Protein AF-A0A9D1Q6D7-F1 (afdb_monomer_lite)

Organism: NCBI:txid2838621

Structure (mmCIF, N/CA/C/O backbone):
data_AF-A0A9D1Q6D7-F1
#
_entry.id   AF-A0A9D1Q6D7-F1
#
loop_
_atom_site.group_PDB
_atom_site.id
_atom_site.type_symbol
_atom_site.label_atom_id
_atom_site.label_alt_id
_atom_site.label_comp_id
_atom_site.label_asym_id
_atom_site.label_entity_id
_atom_site.label_seq_id
_atom_site.pdbx_PDB_ins_code
_atom_site.Cartn_x
_atom_site.Cartn_y
_atom_site.Cartn_z
_atom_site.occupancy
_atom_site.B_iso_or_equiv
_atom_site.auth_seq_id
_atom_site.auth_comp_id
_atom_site.auth_asym_id
_atom_site.auth_atom_id
_atom_site.pdbx_PDB_model_num
ATOM 1 N N . MET A 1 1 ? 36.019 -39.031 -55.912 1.00 50.44 1 MET A N 1
ATOM 2 C CA . MET A 1 1 ? 34.714 -38.358 -55.754 1.00 50.44 1 MET A CA 1
ATOM 3 C C . MET A 1 1 ? 34.994 -36.864 -55.645 1.00 50.44 1 MET A C 1
ATOM 5 O O . MET A 1 1 ? 35.420 -36.413 -54.593 1.00 50.44 1 MET A O 1
ATOM 9 N N . THR A 1 2 ? 34.925 -36.128 -56.755 1.00 66.00 2 THR A N 1
ATOM 10 C CA . THR A 1 2 ? 35.173 -34.678 -56.780 1.00 66.00 2 THR A CA 1
ATOM 11 C C . THR A 1 2 ? 33.886 -33.961 -56.395 1.00 66.00 2 THR A C 1
ATOM 13 O O . THR A 1 2 ? 32.855 -34.165 -57.032 1.00 66.00 2 THR A O 1
ATOM 16 N N . ILE A 1 3 ? 33.923 -33.165 -55.327 1.00 71.19 3 ILE A N 1
ATOM 17 C CA . ILE A 1 3 ? 32.797 -32.303 -54.953 1.00 71.19 3 ILE A CA 1
ATOM 18 C C . ILE A 1 3 ? 32.605 -31.290 -56.088 1.00 71.19 3 ILE A C 1
ATOM 20 O O . ILE A 1 3 ? 33.572 -30.647 -56.495 1.00 71.19 3 ILE A O 1
ATOM 24 N N . SER A 1 4 ? 31.383 -31.180 -56.618 1.00 83.12 4 SER A N 1
ATOM 25 C CA . SER A 1 4 ? 31.071 -30.210 -57.675 1.00 83.12 4 SER A CA 1
ATOM 26 C C . SER A 1 4 ? 31.254 -28.783 -57.150 1.00 83.12 4 SER A C 1
ATOM 28 O O . SER A 1 4 ? 30.803 -28.466 -56.046 1.00 83.12 4 SER A O 1
ATOM 30 N N . SER A 1 5 ? 31.888 -27.916 -57.941 1.00 80.19 5 SER A N 1
ATOM 31 C CA . SER A 1 5 ? 32.082 -26.490 -57.637 1.00 80.19 5 SER A CA 1
ATOM 32 C C . SER A 1 5 ? 30.775 -25.781 -57.274 1.00 80.19 5 SER A C 1
ATOM 34 O O . SER A 1 5 ? 30.762 -24.906 -56.410 1.00 80.19 5 SER A O 1
ATOM 36 N N . ASP A 1 6 ? 29.663 -26.216 -57.862 1.00 83.62 6 ASP A N 1
ATOM 37 C CA . ASP A 1 6 ? 28.337 -25.625 -57.661 1.00 83.62 6 ASP A CA 1
ATOM 38 C C . ASP A 1 6 ? 27.811 -25.845 -56.236 1.00 83.62 6 ASP A C 1
ATOM 40 O O . ASP A 1 6 ? 27.132 -24.986 -55.666 1.00 83.62 6 ASP A O 1
ATOM 44 N N . ILE A 1 7 ? 28.179 -26.975 -55.620 1.00 84.62 7 ILE A N 1
ATOM 45 C CA . ILE A 1 7 ? 27.823 -27.299 -54.234 1.00 84.62 7 ILE A CA 1
ATOM 46 C C . ILE A 1 7 ? 28.562 -26.356 -53.278 1.00 84.62 7 ILE A C 1
ATOM 48 O O . ILE A 1 7 ? 27.970 -25.859 -52.322 1.00 84.62 7 ILE A O 1
ATOM 52 N N . ILE A 1 8 ? 29.833 -26.057 -53.561 1.00 80.69 8 ILE A N 1
ATOM 53 C CA . ILE A 1 8 ? 30.653 -25.149 -52.747 1.00 80.69 8 ILE A CA 1
ATOM 54 C C . ILE A 1 8 ? 30.122 -23.711 -52.849 1.00 80.69 8 ILE A C 1
ATOM 56 O O . ILE A 1 8 ? 29.970 -23.042 -51.828 1.00 80.69 8 ILE A O 1
ATOM 60 N N . ILE A 1 9 ? 29.769 -23.252 -54.054 1.00 83.50 9 ILE A N 1
ATOM 61 C CA . ILE A 1 9 ? 29.210 -21.908 -54.279 1.00 83.50 9 ILE A CA 1
ATOM 62 C C . ILE A 1 9 ? 27.857 -21.749 -53.570 1.00 83.50 9 ILE A C 1
ATOM 64 O O . ILE A 1 9 ? 27.635 -20.752 -52.883 1.00 83.50 9 ILE A O 1
ATOM 68 N N . THR A 1 10 ? 26.976 -22.748 -53.670 1.00 87.38 10 THR A N 1
ATOM 69 C CA . THR A 1 10 ? 25.665 -22.729 -53.001 1.00 87.38 10 THR A CA 1
ATOM 70 C C . THR A 1 10 ? 25.811 -22.748 -51.478 1.00 87.38 10 THR A C 1
ATOM 72 O O . THR A 1 10 ? 25.125 -21.999 -50.781 1.00 87.38 10 THR A O 1
ATOM 75 N N . ALA A 1 11 ? 26.743 -23.547 -50.948 1.00 79.00 11 ALA A N 1
ATOM 76 C CA . ALA A 1 11 ? 27.027 -23.599 -49.517 1.00 79.00 11 ALA A CA 1
ATOM 77 C C . ALA A 1 11 ? 27.513 -22.240 -48.989 1.00 79.00 11 ALA A C 1
ATOM 79 O O . ALA A 1 11 ? 26.970 -21.741 -48.003 1.00 79.00 11 ALA A O 1
ATOM 80 N N . ILE A 1 12 ? 28.459 -21.596 -49.681 1.00 81.19 12 ILE A N 1
ATOM 81 C CA . ILE A 1 12 ? 28.959 -20.263 -49.316 1.00 81.19 12 ILE A CA 1
ATOM 82 C C . ILE A 1 12 ? 27.832 -19.226 -49.386 1.00 81.19 12 ILE A C 1
ATOM 84 O O . ILE A 1 12 ? 27.628 -18.491 -48.424 1.00 81.19 12 ILE A O 1
ATOM 88 N N . ALA A 1 13 ? 27.048 -19.205 -50.467 1.00 78.31 13 ALA A N 1
ATOM 89 C CA . ALA A 1 13 ? 25.935 -18.269 -50.625 1.00 78.31 13 ALA A CA 1
ATOM 90 C C . ALA A 1 13 ? 24.859 -18.443 -49.535 1.00 78.31 13 ALA A C 1
ATOM 92 O O . ALA A 1 13 ? 24.356 -17.455 -48.990 1.00 78.31 13 ALA A O 1
ATOM 93 N N . SER A 1 14 ? 24.534 -19.689 -49.174 1.00 76.00 14 SER A N 1
ATOM 94 C CA . SER A 1 14 ? 23.577 -19.995 -48.103 1.00 76.00 14 SER A CA 1
ATOM 95 C C . SER A 1 14 ? 24.090 -19.558 -46.727 1.00 76.00 14 SER A C 1
ATOM 97 O O . SER A 1 14 ? 23.345 -18.950 -45.959 1.00 76.00 14 SER A O 1
ATOM 99 N N . LEU A 1 15 ? 25.382 -19.765 -46.449 1.00 72.12 15 LEU A N 1
ATOM 100 C CA . LEU A 1 15 ? 26.023 -19.349 -45.206 1.00 72.12 15 LEU A CA 1
ATOM 101 C C . LEU A 1 15 ? 26.092 -17.820 -45.100 1.00 72.12 15 LEU A C 1
ATOM 103 O O . LEU A 1 15 ? 25.737 -17.257 -44.067 1.00 72.12 15 LEU A O 1
ATOM 107 N N . SER A 1 16 ? 26.478 -17.133 -46.178 1.00 65.19 16 SER A N 1
ATOM 108 C CA . SER A 1 16 ? 26.494 -15.669 -46.237 1.00 65.19 16 SER A CA 1
ATOM 109 C C . SER A 1 16 ? 25.099 -15.079 -46.028 1.00 65.19 16 SER A C 1
ATOM 111 O O . SER A 1 16 ? 24.939 -14.141 -45.250 1.00 65.19 16 SER A O 1
ATOM 113 N N . SER A 1 17 ? 24.074 -15.664 -46.651 1.00 74.88 17 SER A N 1
ATOM 114 C CA . SER A 1 17 ? 22.683 -15.221 -46.492 1.00 74.88 17 SER A CA 1
ATOM 115 C C . SER A 1 17 ? 22.170 -15.444 -45.068 1.00 74.88 17 SER A C 1
ATOM 117 O O . SER A 1 17 ? 21.505 -14.572 -44.513 1.00 74.88 17 SER A O 1
ATOM 119 N N . ALA A 1 18 ? 22.522 -16.572 -44.443 1.00 78.62 18 ALA A N 1
ATOM 120 C CA . ALA A 1 18 ? 22.170 -16.866 -43.056 1.00 78.62 18 ALA A CA 1
ATOM 121 C C . ALA A 1 18 ? 22.847 -15.903 -42.066 1.00 78.62 18 ALA A C 1
ATOM 123 O O . ALA A 1 18 ? 22.201 -15.442 -41.128 1.00 78.62 18 ALA A O 1
ATOM 124 N N . ILE A 1 19 ? 24.115 -15.546 -42.292 1.00 73.19 19 ILE A N 1
ATOM 125 C CA . ILE A 1 19 ? 24.838 -14.568 -41.465 1.00 73.19 19 ILE A CA 1
ATOM 126 C C . ILE A 1 19 ? 24.195 -13.183 -41.590 1.00 73.19 19 ILE A C 1
ATOM 128 O O . ILE A 1 19 ? 23.921 -12.538 -40.579 1.00 73.19 19 ILE A O 1
ATOM 132 N N . ILE A 1 20 ? 23.902 -12.738 -42.815 1.00 82.25 20 ILE A N 1
ATOM 133 C CA . ILE A 1 20 ? 23.262 -11.438 -43.062 1.00 82.25 20 ILE A CA 1
ATOM 134 C C . ILE A 1 20 ? 21.859 -11.408 -42.441 1.00 82.25 20 ILE A C 1
ATOM 136 O O . ILE A 1 20 ? 21.528 -10.471 -41.714 1.00 82.25 20 ILE A O 1
ATOM 140 N N . GLY A 1 21 ? 21.060 -12.457 -42.655 1.00 76.38 21 GLY A N 1
ATOM 141 C CA . GLY A 1 21 ? 19.740 -12.601 -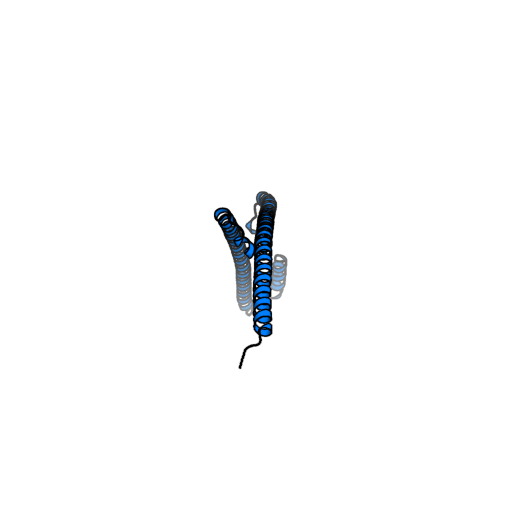42.043 1.00 76.38 21 GLY A CA 1
ATOM 142 C C . GLY A 1 21 ? 19.803 -12.615 -40.513 1.00 76.38 21 GLY A C 1
ATOM 143 O O . GLY A 1 21 ? 19.008 -11.941 -39.862 1.00 76.38 21 GLY A O 1
ATOM 144 N N . GLY A 1 22 ? 20.793 -13.303 -39.938 1.00 78.19 22 GLY A N 1
ATOM 145 C CA . GLY A 1 22 ? 21.044 -13.344 -38.498 1.00 78.19 22 GLY A CA 1
ATOM 146 C C . GLY A 1 22 ? 21.403 -11.979 -37.909 1.00 78.19 22 GLY A C 1
ATOM 147 O O . GLY A 1 22 ? 20.862 -11.606 -36.871 1.00 78.19 22 GLY A O 1
ATOM 148 N N . ILE A 1 23 ? 22.247 -11.193 -38.585 1.00 84.56 23 ILE A N 1
ATOM 149 C CA . ILE A 1 23 ? 22.609 -9.832 -38.153 1.00 84.56 23 ILE A CA 1
ATOM 150 C C . ILE A 1 23 ? 21.394 -8.898 -38.218 1.00 84.56 23 ILE A C 1
ATOM 152 O O . ILE A 1 23 ? 21.150 -8.130 -37.284 1.00 84.56 23 ILE A O 1
ATOM 156 N N . ILE A 1 24 ? 20.595 -8.975 -39.285 1.00 91.25 24 ILE A N 1
ATOM 157 C CA . ILE A 1 24 ? 19.371 -8.171 -39.426 1.00 91.25 24 ILE A CA 1
ATOM 158 C C . ILE A 1 24 ? 18.355 -8.547 -38.337 1.00 91.25 24 ILE A C 1
ATOM 160 O O . ILE A 1 24 ? 17.808 -7.669 -37.671 1.00 91.25 24 ILE A O 1
ATOM 164 N N . ALA A 1 25 ? 18.144 -9.842 -38.096 1.00 86.06 25 ALA A N 1
ATOM 165 C CA . ALA A 1 25 ? 17.250 -10.318 -37.044 1.00 86.06 25 ALA A CA 1
ATOM 166 C C . ALA A 1 25 ? 17.730 -9.891 -35.647 1.00 86.06 25 ALA A C 1
ATOM 168 O O . ALA A 1 25 ? 16.938 -9.397 -34.842 1.00 86.06 25 ALA A O 1
ATOM 169 N N . PHE A 1 26 ? 19.031 -10.015 -35.370 1.00 87.75 26 PHE A N 1
ATOM 170 C CA . PHE A 1 26 ? 19.624 -9.612 -34.097 1.00 87.75 26 PHE A CA 1
ATOM 171 C C . PHE A 1 26 ? 19.491 -8.107 -33.852 1.00 87.75 26 PHE A C 1
ATOM 173 O O . PHE A 1 26 ? 19.038 -7.690 -32.786 1.00 87.75 26 PHE A O 1
ATOM 180 N N . THR A 1 27 ? 19.830 -7.280 -34.842 1.00 88.12 27 THR A N 1
ATOM 181 C CA . THR A 1 27 ? 19.718 -5.817 -34.734 1.00 88.12 27 THR A CA 1
ATOM 182 C C . THR A 1 27 ? 18.266 -5.371 -34.581 1.00 88.12 27 THR A C 1
ATOM 184 O O . THR A 1 27 ? 17.973 -4.541 -33.717 1.00 88.12 27 THR A O 1
ATOM 187 N N . GLY A 1 28 ? 17.340 -5.974 -35.333 1.00 91.56 28 GLY A N 1
ATOM 188 C CA . GLY A 1 28 ? 15.904 -5.747 -35.178 1.00 91.56 28 GLY A CA 1
ATOM 189 C C . GLY A 1 28 ? 15.407 -6.096 -33.771 1.00 91.56 28 GLY A C 1
ATOM 190 O O . GLY A 1 28 ? 14.764 -5.269 -33.122 1.00 91.56 28 GLY A O 1
ATOM 191 N N . SER A 1 29 ? 15.773 -7.277 -33.260 1.00 87.69 29 SER A N 1
ATOM 192 C CA . SER A 1 29 ? 15.425 -7.727 -31.904 1.00 87.69 29 SER A CA 1
ATOM 193 C C . SER A 1 29 ? 16.015 -6.821 -30.822 1.00 87.69 29 SER A C 1
ATOM 195 O O . SER A 1 29 ? 15.328 -6.465 -29.863 1.00 87.69 29 SER A O 1
ATOM 197 N N . TRP A 1 30 ? 17.267 -6.387 -30.975 1.00 86.81 30 TRP A N 1
ATOM 198 C CA . TRP A 1 30 ? 17.923 -5.481 -30.033 1.00 86.81 30 TRP A CA 1
ATOM 199 C C . TRP A 1 30 ? 17.215 -4.122 -29.961 1.00 86.81 30 TRP A C 1
ATOM 201 O O . TRP A 1 30 ? 16.926 -3.619 -28.872 1.00 86.81 30 TRP A O 1
ATOM 211 N N . ILE A 1 31 ? 16.887 -3.532 -31.115 1.00 93.00 31 ILE A N 1
ATOM 212 C CA . ILE A 1 31 ? 16.169 -2.252 -31.193 1.00 93.00 31 ILE A CA 1
ATOM 213 C C . ILE A 1 31 ? 14.768 -2.385 -30.587 1.00 93.00 31 ILE A C 1
ATOM 215 O O . ILE A 1 31 ? 14.366 -1.534 -29.787 1.00 93.00 31 ILE A O 1
ATOM 219 N N . ALA A 1 32 ? 14.044 -3.456 -30.926 1.00 89.69 32 ALA A N 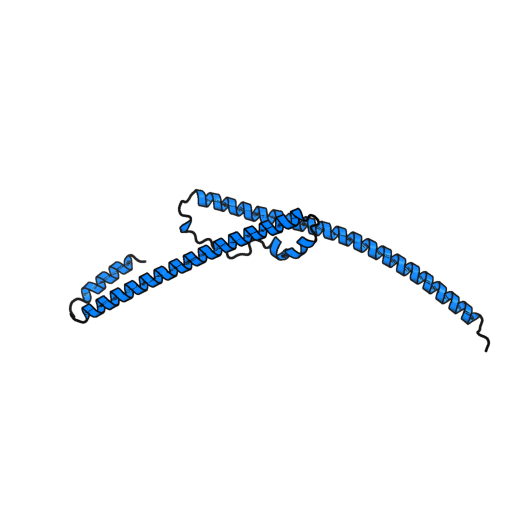1
ATOM 220 C CA . ALA A 1 32 ? 12.722 -3.739 -30.377 1.00 89.69 32 ALA A CA 1
ATOM 221 C C . ALA A 1 32 ? 12.767 -3.885 -28.849 1.00 89.69 32 ALA A C 1
ATOM 223 O O . ALA A 1 32 ? 11.992 -3.234 -28.149 1.00 89.69 32 ALA A O 1
ATOM 224 N N . THR A 1 33 ? 13.737 -4.642 -28.331 1.00 90.56 33 THR A N 1
ATOM 225 C CA . THR A 1 33 ? 13.931 -4.852 -26.889 1.00 90.56 33 THR A CA 1
ATOM 226 C C . THR A 1 33 ? 14.242 -3.537 -26.177 1.00 90.56 33 THR A C 1
ATOM 228 O O . THR A 1 33 ? 13.622 -3.213 -25.166 1.00 90.56 33 THR A O 1
ATOM 231 N N . LYS A 1 34 ? 15.142 -2.712 -26.730 1.00 89.31 34 LYS A N 1
ATOM 232 C CA . LYS A 1 34 ? 15.471 -1.397 -26.159 1.00 89.31 34 LYS A CA 1
ATOM 233 C C . LYS A 1 34 ? 14.256 -0.467 -26.129 1.00 89.31 34 LYS A C 1
ATOM 235 O O . LYS A 1 34 ? 14.022 0.212 -25.129 1.00 89.31 34 LYS A O 1
ATOM 240 N N . LYS A 1 35 ? 13.457 -0.445 -27.201 1.00 91.38 35 LYS A N 1
ATOM 241 C CA . LYS A 1 35 ? 12.216 0.340 -27.259 1.00 91.38 35 LYS A CA 1
ATOM 242 C C . LYS A 1 35 ? 11.188 -0.162 -26.241 1.00 91.38 35 LYS A C 1
ATOM 244 O O . LYS A 1 35 ? 10.552 0.657 -25.586 1.00 91.38 35 LYS A O 1
ATOM 249 N N . GLN A 1 36 ? 11.071 -1.478 -26.071 1.00 89.75 36 GLN A N 1
ATOM 250 C CA . GLN A 1 36 ? 10.173 -2.101 -25.101 1.00 89.75 36 GLN A CA 1
ATOM 251 C C . GLN A 1 36 ? 10.577 -1.793 -23.655 1.00 89.75 36 GLN A C 1
ATOM 253 O O . GLN A 1 36 ? 9.710 -1.465 -22.852 1.00 89.75 36 GLN A O 1
ATOM 258 N N . ILE A 1 37 ? 11.872 -1.829 -23.325 1.00 91.62 37 ILE A N 1
ATOM 259 C CA . ILE A 1 37 ? 12.374 -1.447 -21.995 1.00 91.62 37 ILE A CA 1
ATOM 260 C C . ILE A 1 37 ? 12.047 0.021 -21.706 1.00 91.62 37 ILE A C 1
ATOM 262 O O . ILE A 1 37 ? 11.518 0.338 -20.646 1.00 91.62 37 ILE A O 1
ATOM 266 N N . ASN A 1 38 ? 12.300 0.918 -22.662 1.00 88.50 38 ASN A N 1
ATOM 267 C CA . ASN A 1 38 ? 12.001 2.340 -22.490 1.00 88.50 38 ASN A CA 1
ATOM 268 C C . ASN A 1 38 ? 10.498 2.610 -22.335 1.00 88.50 38 ASN A C 1
ATOM 270 O O . ASN A 1 38 ? 10.113 3.420 -21.493 1.00 88.50 38 ASN A O 1
ATOM 274 N N . ALA A 1 39 ? 9.655 1.935 -23.124 1.00 90.25 39 ALA A N 1
ATOM 275 C CA . ALA A 1 39 ? 8.202 2.021 -22.993 1.00 90.25 39 ALA A CA 1
ATOM 276 C C . ALA A 1 39 ? 7.746 1.514 -21.618 1.00 90.25 39 ALA A C 1
ATOM 278 O O . ALA A 1 39 ? 7.073 2.241 -20.900 1.00 90.25 39 ALA A O 1
ATOM 279 N N . LYS A 1 40 ? 8.230 0.341 -21.193 1.00 90.38 40 LYS A N 1
ATOM 280 C CA . LYS A 1 40 ? 7.931 -0.233 -19.877 1.00 90.38 40 LYS A CA 1
ATOM 281 C C . LYS A 1 40 ? 8.355 0.685 -18.728 1.00 90.38 40 LYS A C 1
ATOM 283 O O . LYS A 1 40 ? 7.611 0.849 -17.771 1.00 90.38 40 LYS A O 1
ATOM 288 N N . ASN A 1 41 ? 9.523 1.318 -18.824 1.00 88.62 41 ASN A N 1
ATOM 289 C CA . ASN A 1 41 ? 9.984 2.270 -17.811 1.00 88.62 41 ASN A CA 1
ATOM 290 C C . ASN A 1 41 ? 9.094 3.518 -17.751 1.00 88.62 41 ASN A C 1
ATOM 292 O O . ASN A 1 41 ? 8.839 4.038 -16.667 1.00 88.62 41 ASN A O 1
ATOM 296 N N . LYS A 1 42 ? 8.613 4.002 -18.902 1.00 91.75 42 LYS A N 1
ATOM 297 C CA . LYS A 1 42 ? 7.666 5.121 -18.957 1.00 91.75 42 LYS A CA 1
ATOM 298 C C . LYS A 1 42 ? 6.321 4.737 -18.337 1.00 91.75 42 LYS A C 1
ATOM 300 O O . LYS A 1 42 ? 5.814 5.491 -17.511 1.00 91.75 42 LYS A O 1
ATOM 305 N N . ASP A 1 43 ? 5.801 3.565 -18.684 1.00 92.81 43 ASP A N 1
ATOM 306 C CA . ASP A 1 43 ? 4.544 3.044 -18.144 1.00 92.81 43 ASP A CA 1
ATOM 307 C C . ASP A 1 43 ? 4.642 2.846 -16.624 1.00 92.81 43 ASP A C 1
ATOM 309 O O . ASP A 1 43 ? 3.750 3.261 -15.891 1.00 92.81 43 ASP A O 1
ATOM 313 N N . ASN A 1 44 ? 5.762 2.307 -16.126 1.00 91.12 44 ASN A N 1
ATOM 314 C CA . ASN A 1 44 ? 6.007 2.148 -14.691 1.00 91.12 44 ASN A CA 1
ATOM 315 C C . ASN A 1 44 ? 5.973 3.488 -13.945 1.00 91.12 44 ASN A C 1
ATOM 317 O O . ASN A 1 44 ? 5.325 3.575 -12.907 1.00 91.12 44 ASN A O 1
ATOM 321 N N . LYS A 1 45 ? 6.614 4.536 -14.481 1.00 91.00 45 LYS A N 1
ATOM 322 C CA . LYS A 1 45 ? 6.585 5.883 -13.881 1.00 91.00 45 LYS A CA 1
ATOM 323 C C . LYS A 1 45 ? 5.183 6.479 -13.857 1.00 91.00 45 LYS A C 1
ATOM 325 O O . LYS A 1 45 ? 4.800 7.169 -12.911 1.00 91.00 45 LYS A O 1
ATOM 330 N N . GLU A 1 46 ? 4.405 6.232 -14.905 1.00 93.81 46 GLU A N 1
ATOM 331 C CA . GLU A 1 46 ? 3.021 6.683 -14.965 1.00 93.81 46 GLU A CA 1
ATOM 332 C C . GLU A 1 46 ? 2.141 5.940 -13.948 1.00 93.81 46 GLU A C 1
ATOM 334 O O . GLU A 1 46 ? 1.350 6.575 -13.247 1.00 93.81 46 GLU A O 1
ATOM 339 N N . ILE A 1 47 ? 2.314 4.621 -13.815 1.00 93.81 47 ILE A N 1
ATOM 340 C CA . ILE A 1 47 ? 1.641 3.803 -12.797 1.00 93.81 47 ILE A CA 1
ATOM 341 C C . ILE A 1 47 ? 2.022 4.277 -11.391 1.00 93.81 47 ILE A C 1
ATOM 343 O O . ILE A 1 47 ? 1.128 4.511 -10.581 1.00 93.81 47 ILE A O 1
ATOM 347 N N . GLU A 1 48 ? 3.313 4.478 -11.115 1.00 93.00 48 GLU A N 1
ATOM 348 C CA . GLU A 1 48 ? 3.822 4.995 -9.839 1.00 93.00 48 GLU A CA 1
ATOM 349 C C . GLU A 1 48 ? 3.163 6.336 -9.486 1.00 93.00 48 GLU A C 1
ATOM 351 O O . GLU A 1 48 ? 2.587 6.490 -8.410 1.00 93.00 48 GLU A O 1
ATOM 356 N N . THR A 1 49 ? 3.158 7.286 -10.427 1.00 92.38 49 THR A N 1
ATOM 357 C CA . THR A 1 49 ? 2.562 8.616 -10.227 1.00 92.38 49 THR A CA 1
ATOM 358 C C . THR A 1 49 ? 1.066 8.527 -9.927 1.00 92.38 49 THR A C 1
ATOM 360 O O . THR A 1 49 ? 0.563 9.185 -9.012 1.00 92.38 49 THR A O 1
ATOM 363 N N . ARG A 1 50 ? 0.330 7.711 -10.693 1.00 94.06 50 ARG A N 1
ATOM 364 C CA . ARG A 1 50 ? -1.110 7.502 -10.489 1.00 94.06 50 ARG A CA 1
ATOM 365 C C . ARG A 1 50 ? -1.379 6.860 -9.133 1.00 94.06 50 ARG A C 1
ATOM 367 O O . ARG A 1 50 ? -2.264 7.323 -8.424 1.00 94.06 50 ARG A O 1
ATOM 374 N N . PHE A 1 51 ? -0.590 5.857 -8.758 1.00 93.75 51 PHE A N 1
ATOM 375 C CA . PHE A 1 51 ? -0.707 5.174 -7.477 1.00 93.75 51 PHE A CA 1
ATOM 376 C C . PHE A 1 51 ? -0.471 6.125 -6.299 1.00 93.75 51 PHE A C 1
ATOM 378 O O . PHE A 1 51 ? -1.329 6.215 -5.423 1.00 93.75 51 PHE A O 1
ATOM 385 N N . ILE A 1 52 ? 0.621 6.899 -6.305 1.00 91.81 52 ILE A N 1
ATOM 386 C CA . ILE A 1 52 ? 0.912 7.890 -5.254 1.00 91.81 52 ILE A CA 1
ATOM 387 C C . ILE A 1 52 ? -0.235 8.898 -5.132 1.00 91.81 52 ILE A C 1
ATOM 389 O O . ILE A 1 52 ? -0.682 9.207 -4.028 1.00 91.81 52 ILE A O 1
ATOM 393 N N . ARG A 1 53 ? -0.762 9.379 -6.263 1.00 91.94 53 ARG A N 1
ATOM 394 C CA . ARG A 1 53 ? -1.906 10.297 -6.266 1.00 91.94 53 ARG A CA 1
ATOM 395 C C . ARG A 1 53 ? -3.160 9.658 -5.668 1.00 91.94 53 ARG A C 1
ATOM 397 O O . ARG A 1 53 ? -3.865 10.315 -4.909 1.00 91.94 53 ARG A O 1
ATOM 404 N N . SER A 1 54 ? -3.445 8.401 -5.993 1.00 92.81 54 SER A N 1
ATOM 405 C CA . SER A 1 54 ? -4.582 7.678 -5.419 1.00 92.81 54 SER A CA 1
ATOM 406 C C . SER A 1 54 ? -4.423 7.468 -3.911 1.00 92.81 54 SER A C 1
ATOM 408 O O . SER A 1 54 ? -5.393 7.656 -3.184 1.00 92.81 54 SER A O 1
ATOM 410 N N . ILE A 1 55 ? -3.213 7.157 -3.431 1.00 92.19 55 ILE A N 1
ATOM 411 C CA . ILE A 1 55 ? -2.904 7.073 -1.994 1.00 92.19 55 ILE A CA 1
ATOM 412 C C . ILE A 1 55 ? -3.155 8.412 -1.304 1.00 92.19 55 ILE A C 1
ATOM 414 O O . ILE A 1 55 ? -3.786 8.448 -0.253 1.00 92.19 55 ILE A O 1
ATOM 418 N N . PHE A 1 56 ? -2.699 9.513 -1.898 1.00 89.44 56 PHE A N 1
ATOM 419 C CA . PHE A 1 56 ? -2.922 10.846 -1.346 1.00 89.44 56 PHE A CA 1
ATOM 420 C C . PHE A 1 56 ? -4.420 11.163 -1.193 1.00 89.44 56 PHE A C 1
ATOM 422 O O . PHE A 1 56 ? -4.851 11.568 -0.118 1.00 89.44 56 PHE A O 1
ATOM 429 N N . ILE A 1 57 ? -5.222 10.900 -2.230 1.00 89.44 57 ILE A N 1
ATOM 430 C CA . ILE A 1 57 ? -6.678 11.123 -2.206 1.00 89.44 57 ILE A CA 1
ATOM 431 C C . ILE A 1 57 ? -7.371 10.237 -1.159 1.00 89.44 57 ILE A C 1
ATOM 433 O O . ILE A 1 57 ? -8.290 10.695 -0.478 1.00 89.44 57 ILE A O 1
ATOM 437 N N . GLU A 1 58 ? -6.950 8.978 -1.015 1.00 90.50 58 GLU A N 1
ATOM 438 C CA . GLU A 1 58 ? -7.479 8.073 0.014 1.00 90.50 58 GLU A CA 1
ATOM 439 C C . GLU A 1 58 ? -7.213 8.621 1.424 1.00 90.50 58 GLU A C 1
ATOM 441 O O . GLU A 1 58 ? -8.136 8.712 2.235 1.00 90.50 58 GLU A O 1
ATOM 446 N N . ILE A 1 59 ? -5.982 9.067 1.693 1.00 87.69 59 ILE A N 1
ATOM 447 C CA . ILE A 1 59 ? -5.600 9.660 2.982 1.00 87.69 59 ILE A CA 1
ATOM 448 C C . ILE A 1 59 ? -6.396 10.939 3.257 1.00 87.69 59 ILE A C 1
ATOM 450 O O . ILE A 1 59 ? -6.927 11.095 4.359 1.00 87.69 59 ILE A O 1
ATOM 454 N N . GLU A 1 60 ? -6.521 11.834 2.272 1.00 84.44 60 GLU A N 1
ATOM 455 C CA . GLU A 1 60 ? -7.339 13.043 2.410 1.00 84.44 60 GLU A CA 1
ATOM 456 C C . GLU A 1 60 ? -8.797 12.701 2.720 1.00 84.44 60 GLU A C 1
ATOM 458 O O . GLU A 1 60 ? -9.377 13.282 3.633 1.00 84.44 60 GLU A O 1
ATOM 463 N N . SER A 1 61 ? -9.374 11.713 2.034 1.00 84.31 61 SER A N 1
ATOM 464 C CA . SER A 1 61 ? -10.767 11.296 2.247 1.00 84.31 61 SER A CA 1
ATOM 465 C C . SER A 1 61 ? -11.000 10.789 3.675 1.00 84.31 61 SER A C 1
ATOM 467 O O . SER A 1 61 ? -11.992 11.145 4.318 1.00 84.31 61 SER A O 1
ATOM 469 N N . VAL A 1 62 ? -10.063 9.995 4.202 1.00 80.69 62 VAL A N 1
ATOM 470 C CA . VAL A 1 62 ? -10.106 9.503 5.587 1.00 80.69 62 VAL A CA 1
ATOM 471 C C . VAL A 1 62 ? -9.958 10.656 6.580 1.00 80.69 62 VAL A C 1
ATOM 473 O O . VAL A 1 62 ? -10.703 10.729 7.560 1.00 80.69 62 VAL A O 1
ATOM 476 N N . TYR A 1 63 ? -9.039 11.586 6.322 1.00 78.38 63 TYR A N 1
ATOM 477 C CA . TYR A 1 63 ? -8.827 12.751 7.175 1.00 78.38 63 TYR A CA 1
ATOM 478 C C . TYR A 1 63 ? -10.036 13.696 7.195 1.00 78.38 63 TYR A C 1
ATOM 480 O O . TYR A 1 63 ? -10.463 14.125 8.267 1.00 78.38 63 TYR A O 1
ATOM 488 N N . SER A 1 64 ? -10.640 13.975 6.039 1.00 78.06 64 SER A N 1
ATOM 489 C CA . SER A 1 64 ? -11.870 14.764 5.935 1.00 78.06 64 SER A CA 1
ATOM 490 C C . SER A 1 64 ? -13.003 14.132 6.739 1.00 78.06 64 SER A C 1
ATOM 492 O O . SER A 1 64 ? -13.646 14.822 7.530 1.00 78.06 64 SER A O 1
ATOM 494 N N . ARG A 1 65 ? -13.192 12.809 6.635 1.00 77.00 65 ARG A N 1
ATOM 495 C CA . ARG A 1 65 ? -14.190 12.102 7.450 1.00 77.00 65 ARG A CA 1
ATOM 496 C C . ARG A 1 65 ? -13.895 12.210 8.947 1.00 77.00 65 ARG A C 1
ATOM 498 O O . ARG A 1 65 ? -14.818 12.382 9.741 1.00 77.00 65 ARG A O 1
ATOM 505 N N . TYR A 1 66 ? -12.629 12.108 9.349 1.00 73.50 66 TYR A N 1
ATOM 506 C CA . TYR A 1 66 ? -12.242 12.303 10.745 1.00 73.50 66 TYR A CA 1
ATOM 507 C C . TYR A 1 66 ? -12.607 13.709 11.245 1.00 73.50 66 TYR A C 1
ATOM 509 O O . TYR A 1 66 ? -13.145 13.836 12.343 1.00 73.50 66 TYR A O 1
ATOM 517 N N . GLN A 1 67 ? -12.370 14.752 10.446 1.00 73.69 67 GLN A N 1
ATOM 518 C CA . GLN A 1 67 ? -12.725 16.124 10.822 1.00 73.69 67 GLN A CA 1
ATOM 519 C C . GLN A 1 67 ? -14.235 16.315 10.987 1.00 73.69 67 GLN A C 1
ATOM 521 O O . GLN A 1 67 ? -14.677 16.910 11.966 1.00 73.69 67 GLN A O 1
ATOM 526 N N . GLU A 1 68 ? -15.047 15.750 10.094 1.00 74.38 68 GLU A N 1
ATOM 527 C CA . GLU A 1 68 ? -16.508 15.768 10.242 1.00 74.38 68 GLU A CA 1
ATOM 528 C C . GLU A 1 68 ? -16.955 15.135 11.570 1.00 74.38 68 GLU A C 1
ATOM 530 O O . GLU A 1 68 ? -17.791 15.689 12.285 1.00 74.38 68 GLU A O 1
ATOM 535 N N . LEU A 1 69 ? -16.363 13.992 11.934 1.00 68.44 69 LEU A N 1
ATOM 536 C CA . LEU A 1 69 ? -16.661 13.304 13.191 1.00 68.44 69 LEU A CA 1
ATOM 537 C C . LEU A 1 69 ? -16.164 14.081 14.415 1.00 68.44 69 LEU A C 1
ATOM 539 O O . LEU A 1 69 ? -16.862 14.126 15.428 1.00 68.44 69 LEU A O 1
ATOM 543 N N . SER A 1 70 ? -14.991 14.713 14.338 1.00 68.12 70 SER A N 1
ATOM 544 C CA . SER A 1 70 ? -14.411 15.472 15.451 1.00 68.12 70 SER A CA 1
ATOM 545 C C . SER A 1 70 ? -15.317 16.640 15.862 1.00 68.12 70 SER A C 1
ATOM 547 O O . SER A 1 70 ? -15.561 16.840 17.053 1.00 68.12 70 SER A O 1
ATOM 549 N N . HIS A 1 71 ? -15.915 17.335 14.889 1.00 67.62 71 HIS A N 1
ATOM 550 C CA . HIS A 1 71 ? -16.890 18.399 15.130 1.00 67.62 71 HIS A CA 1
ATOM 551 C C . HIS A 1 71 ? -18.178 17.896 15.796 1.00 67.62 71 HIS A C 1
ATOM 553 O O . HIS A 1 71 ? -18.770 18.60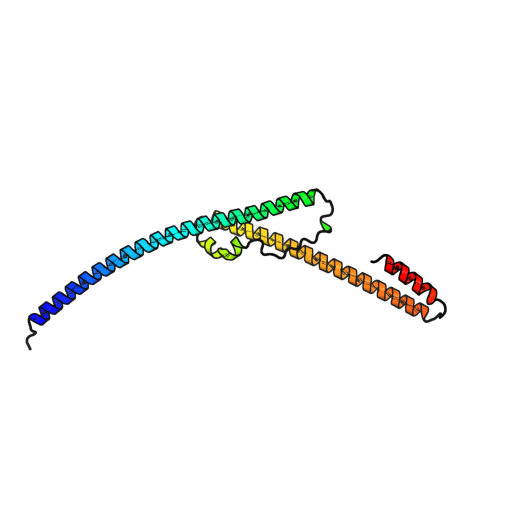1 16.614 1.00 67.62 71 HIS A O 1
ATOM 559 N N . ILE A 1 72 ? -18.620 16.676 15.481 1.00 63.69 72 ILE A N 1
ATOM 560 C CA . ILE A 1 72 ? -19.790 16.063 16.126 1.00 63.69 72 ILE A CA 1
ATOM 561 C C . ILE A 1 72 ? -19.462 15.696 17.581 1.00 63.69 72 ILE A C 1
ATOM 563 O O . ILE A 1 72 ? -20.268 15.954 18.475 1.00 63.69 72 ILE A O 1
ATOM 567 N N . ILE A 1 73 ? -18.272 15.136 17.821 1.00 62.97 73 ILE A N 1
ATOM 568 C CA . ILE A 1 73 ? -17.822 14.683 19.145 1.00 62.97 73 ILE A CA 1
ATOM 569 C C . ILE A 1 73 ? -17.590 15.866 20.092 1.00 62.97 73 ILE A C 1
ATOM 571 O O . ILE A 1 73 ? -18.019 15.819 21.238 1.00 62.97 73 ILE A O 1
ATOM 575 N N . GLN A 1 74 ? -16.977 16.959 19.629 1.00 63.09 74 GLN A N 1
ATOM 576 C CA . GLN A 1 74 ? -16.731 18.140 20.472 1.00 63.09 74 GLN A CA 1
ATOM 577 C C . GLN A 1 74 ? -18.019 18.794 20.999 1.00 63.09 74 GLN A C 1
ATOM 579 O O . GLN A 1 74 ? -17.988 19.469 22.024 1.00 63.09 74 GLN A O 1
ATOM 584 N N . ASN A 1 75 ? -19.154 18.568 20.332 1.00 57.69 75 ASN A N 1
ATOM 585 C CA . ASN A 1 75 ? -20.448 19.135 20.703 1.00 57.69 75 ASN A CA 1
ATOM 586 C C . ASN A 1 75 ? -21.307 18.215 21.594 1.00 57.69 75 ASN A C 1
ATOM 588 O O . ASN A 1 75 ? -22.394 18.623 22.008 1.00 57.69 75 ASN A O 1
ATOM 592 N N . LYS A 1 76 ? -20.862 16.989 21.910 1.00 53.72 76 LYS A N 1
ATOM 593 C CA . LYS A 1 76 ? -21.592 16.046 22.775 1.00 53.72 76 LYS A CA 1
ATOM 594 C C . LYS A 1 76 ? -20.653 15.361 23.771 1.00 53.72 76 LYS A C 1
ATOM 596 O O . LYS A 1 76 ? -19.746 14.639 23.383 1.00 53.72 76 LYS A O 1
ATOM 601 N N . TYR A 1 77 ? -20.927 15.531 25.065 1.00 48.94 77 TYR A N 1
ATOM 602 C CA . TYR A 1 77 ? -20.123 14.984 26.169 1.00 48.94 77 TYR A CA 1
ATOM 603 C C . TYR A 1 77 ? -20.207 13.455 26.362 1.00 48.94 77 TYR A C 1
ATOM 605 O O . TYR A 1 77 ? -19.471 12.918 27.185 1.00 48.94 77 TYR A O 1
ATOM 613 N N . ASP A 1 78 ? -21.023 12.735 25.588 1.00 50.97 78 ASP A N 1
ATOM 614 C CA . ASP A 1 78 ? -21.205 11.286 25.737 1.00 50.97 78 ASP A CA 1
ATOM 615 C C . ASP A 1 78 ? -20.535 10.503 24.601 1.00 50.97 78 ASP A C 1
ATOM 617 O O . ASP A 1 78 ? -21.177 9.949 23.710 1.00 50.97 78 ASP A O 1
ATOM 621 N N . PHE A 1 79 ? -19.203 10.435 24.646 1.00 47.41 79 PHE A N 1
ATOM 622 C CA . PHE A 1 79 ? -18.407 9.572 23.761 1.00 47.41 79 PHE A CA 1
ATOM 623 C C . PHE A 1 79 ? -18.667 8.071 24.013 1.00 47.41 79 PHE A C 1
ATOM 625 O O . PHE A 1 79 ? -18.444 7.241 23.137 1.00 47.41 79 PHE A O 1
ATOM 632 N N . LEU A 1 80 ? -19.164 7.717 25.204 1.00 49.06 80 LEU A N 1
ATOM 633 C CA . LEU A 1 80 ? -19.327 6.333 25.670 1.00 49.06 80 LEU A CA 1
ATOM 634 C C . LEU A 1 80 ? -20.593 5.622 25.167 1.00 49.06 80 LEU A C 1
ATOM 636 O O . LEU A 1 80 ? -20.676 4.400 25.293 1.00 49.06 80 LEU A O 1
ATOM 640 N N . ASP A 1 81 ? -21.553 6.347 24.589 1.00 47.66 81 ASP A N 1
ATOM 641 C CA . ASP A 1 81 ? -22.827 5.763 24.137 1.00 47.66 81 ASP A CA 1
ATOM 642 C C . ASP A 1 81 ? -22.894 5.509 22.622 1.00 47.66 81 ASP A C 1
ATOM 644 O O . ASP A 1 81 ? -23.850 4.914 22.121 1.00 47.66 81 ASP A O 1
ATOM 648 N N . TYR A 1 82 ? -21.853 5.892 21.877 1.00 49.41 82 TYR A N 1
ATOM 649 C CA . TYR A 1 82 ? -21.762 5.627 20.446 1.00 49.41 82 TYR A CA 1
ATOM 650 C C . TYR A 1 82 ? -20.951 4.358 20.172 1.00 49.41 82 TYR A C 1
ATOM 652 O O . TYR A 1 82 ? -19.725 4.343 20.242 1.00 49.41 82 TYR A O 1
ATOM 660 N N . SER A 1 83 ? -21.646 3.287 19.782 1.00 52.19 83 SER A N 1
ATOM 661 C CA . SER A 1 83 ? -21.009 2.142 19.130 1.00 52.19 83 SER A CA 1
ATOM 662 C C . SER A 1 83 ? -20.579 2.559 17.724 1.00 52.19 83 SER A C 1
ATOM 664 O O . SER A 1 83 ? -21.390 2.578 16.795 1.00 52.19 83 SER A O 1
ATOM 666 N N . ILE A 1 84 ? -19.307 2.923 17.558 1.00 55.91 84 ILE A N 1
ATOM 667 C CA . ILE A 1 84 ? -18.734 3.157 16.230 1.00 55.91 84 ILE A CA 1
ATOM 668 C C . ILE A 1 84 ? -18.651 1.795 15.532 1.00 55.91 84 ILE A C 1
ATOM 670 O O . ILE A 1 84 ? -17.860 0.930 15.913 1.00 55.91 84 ILE A O 1
ATOM 674 N N . TYR A 1 85 ? -19.498 1.592 14.525 1.00 56.56 85 TYR A N 1
ATOM 675 C CA . TYR A 1 85 ? -19.510 0.374 13.724 1.00 56.56 85 TYR A CA 1
ATOM 676 C C . TYR A 1 85 ? -18.432 0.467 12.640 1.00 56.56 85 TYR A C 1
ATOM 678 O O . TYR A 1 85 ? -18.596 1.166 11.642 1.00 56.56 85 TYR A O 1
ATOM 686 N N . VAL A 1 86 ? -17.303 -0.208 12.871 1.00 62.28 86 VAL A N 1
ATOM 687 C CA . VAL A 1 86 ? -16.111 -0.166 12.010 1.00 62.28 86 VAL A CA 1
ATOM 688 C C . VAL A 1 86 ? -15.997 -1.470 11.216 1.00 62.28 86 VAL A C 1
ATOM 690 O O . VAL A 1 86 ? -15.220 -2.363 11.573 1.00 62.28 86 VAL A O 1
ATOM 693 N N . ASN A 1 87 ? -16.806 -1.609 10.163 1.00 58.34 87 ASN A N 1
ATOM 694 C CA . ASN A 1 87 ? -16.956 -2.875 9.430 1.00 58.34 87 ASN A CA 1
ATOM 695 C C . ASN A 1 87 ? -16.404 -2.895 8.000 1.00 58.34 87 ASN A C 1
ATOM 697 O O . ASN A 1 87 ? -16.268 -3.980 7.440 1.00 58.34 87 ASN A O 1
ATOM 701 N N . GLU A 1 88 ? -16.077 -1.746 7.414 1.00 64.31 88 GLU A N 1
ATOM 702 C CA . GLU A 1 88 ? -15.653 -1.667 6.010 1.00 64.31 88 GLU A CA 1
ATOM 703 C C . GLU A 1 88 ? -14.124 -1.649 5.849 1.00 64.31 88 GLU A C 1
ATOM 705 O O . GLU A 1 88 ? -13.380 -1.381 6.796 1.00 64.31 88 GLU A O 1
ATOM 710 N N . ASP A 1 89 ? -13.651 -1.961 4.638 1.00 72.50 89 ASP A N 1
ATOM 711 C CA . ASP A 1 89 ? -12.267 -1.703 4.238 1.00 72.50 89 ASP A CA 1
ATOM 712 C C . ASP A 1 89 ? -12.103 -0.198 3.994 1.00 72.50 89 ASP A C 1
ATOM 714 O O . ASP A 1 89 ? -12.552 0.334 2.981 1.00 72.50 89 ASP A O 1
ATOM 718 N N . TYR A 1 90 ? -11.491 0.497 4.955 1.00 76.81 90 TYR A N 1
ATOM 719 C CA . TYR A 1 90 ? -11.268 1.947 4.897 1.00 76.81 90 TYR A CA 1
ATOM 720 C C . TYR A 1 90 ? -10.148 2.348 3.932 1.00 76.81 90 TYR A C 1
ATOM 722 O O . TYR A 1 90 ? -9.987 3.538 3.668 1.00 76.81 90 TYR A O 1
ATOM 730 N N . PHE A 1 91 ? -9.370 1.383 3.429 1.00 88.56 91 PHE A N 1
ATOM 731 C CA . PHE A 1 91 ? -8.179 1.645 2.621 1.00 88.56 91 PHE A CA 1
ATOM 732 C C . PHE A 1 91 ? -8.137 0.799 1.333 1.00 88.56 91 PHE A C 1
ATOM 734 O O . PHE A 1 91 ? -7.157 0.073 1.098 1.00 88.56 91 PHE A O 1
ATOM 741 N N . PRO A 1 92 ? -9.191 0.845 0.493 1.00 90.19 92 PRO A N 1
ATOM 742 C CA . PRO A 1 92 ? -9.303 -0.002 -0.690 1.00 90.19 92 PRO A CA 1
ATOM 743 C C . PRO A 1 92 ? -8.225 0.283 -1.743 1.00 90.19 92 PRO A C 1
ATOM 745 O O . PRO A 1 92 ? -7.818 -0.631 -2.461 1.00 90.19 92 PRO A O 1
ATOM 748 N N . VAL A 1 93 ? -7.736 1.519 -1.869 1.00 91.75 93 VAL A N 1
ATOM 749 C CA . VAL A 1 93 ? -6.653 1.863 -2.798 1.00 91.75 93 VAL A CA 1
ATOM 750 C C . VAL A 1 93 ? -5.369 1.201 -2.332 1.00 91.75 93 VAL A C 1
ATOM 752 O O . VAL A 1 93 ? -4.775 0.448 -3.105 1.00 91.75 93 VAL A O 1
ATOM 755 N N . TYR A 1 94 ? -4.950 1.433 -1.087 1.00 91.75 94 TYR A N 1
ATOM 756 C CA . TYR A 1 94 ? -3.727 0.833 -0.564 1.00 91.75 94 TYR A CA 1
ATOM 757 C C . TYR A 1 94 ? -3.775 -0.698 -0.588 1.00 91.75 94 TYR A C 1
ATOM 759 O O . TYR A 1 94 ? -2.824 -1.337 -1.042 1.00 91.75 94 TYR A O 1
ATOM 767 N N . HIS A 1 95 ? -4.884 -1.299 -0.147 1.00 91.88 95 HIS A N 1
ATOM 768 C CA . HIS A 1 95 ? -5.003 -2.752 -0.052 1.00 91.88 95 HIS A CA 1
ATOM 769 C C . HIS A 1 95 ? -4.940 -3.439 -1.422 1.00 91.88 95 HIS A C 1
ATOM 771 O O . HIS A 1 95 ? -4.160 -4.375 -1.602 1.00 91.88 95 HIS A O 1
ATOM 777 N N . ASN A 1 96 ? -5.695 -2.939 -2.404 1.00 93.12 96 ASN A N 1
ATOM 778 C CA . ASN A 1 96 ? -5.780 -3.566 -3.725 1.00 93.12 96 ASN A CA 1
ATOM 779 C C . ASN A 1 96 ? -4.561 -3.289 -4.616 1.00 93.12 96 ASN A C 1
ATOM 781 O O . ASN A 1 96 ? -4.364 -3.977 -5.615 1.00 93.12 96 ASN A O 1
ATOM 785 N N . ASN A 1 97 ? -3.738 -2.293 -4.274 1.00 92.94 97 ASN A N 1
ATOM 786 C CA . ASN A 1 97 ? -2.640 -1.824 -5.123 1.00 92.94 97 ASN A CA 1
ATOM 787 C C . ASN A 1 97 ? -1.265 -1.896 -4.443 1.00 92.94 97 ASN A C 1
ATOM 789 O O . ASN A 1 97 ? -0.308 -1.280 -4.911 1.00 92.94 97 ASN A O 1
ATOM 793 N N . ILE A 1 98 ? -1.129 -2.679 -3.369 1.00 90.81 98 ILE A N 1
ATOM 794 C CA . ILE A 1 98 ? 0.118 -2.790 -2.595 1.00 90.81 98 ILE A CA 1
ATOM 795 C C . ILE A 1 98 ? 1.328 -3.214 -3.445 1.00 90.81 98 ILE A C 1
ATOM 797 O O . ILE A 1 98 ? 2.457 -2.819 -3.161 1.00 90.81 98 ILE A O 1
ATOM 801 N N . GLY A 1 99 ? 1.098 -3.961 -4.532 1.00 92.75 99 GLY A N 1
ATOM 802 C CA . GLY A 1 99 ? 2.143 -4.366 -5.475 1.00 92.75 99 GLY A CA 1
ATOM 803 C C . GLY A 1 99 ? 2.867 -3.191 -6.143 1.00 92.75 99 GLY A C 1
ATOM 804 O O . GLY A 1 99 ? 4.033 -3.329 -6.509 1.00 92.75 99 GLY A O 1
ATOM 805 N N . TYR A 1 100 ? 2.231 -2.019 -6.246 1.00 93.81 100 TYR A N 1
ATOM 806 C CA . TYR A 1 100 ? 2.859 -0.819 -6.802 1.00 93.81 100 TYR A CA 1
ATOM 807 C C . TYR A 1 100 ? 3.774 -0.090 -5.812 1.00 93.81 100 TYR A C 1
ATOM 809 O O . TYR A 1 100 ? 4.548 0.758 -6.246 1.00 93.81 100 TYR A O 1
ATOM 817 N N . LEU A 1 101 ? 3.788 -0.451 -4.519 1.00 92.38 101 LEU A N 1
ATOM 818 C CA . LEU A 1 101 ? 4.780 0.090 -3.576 1.00 92.38 101 LEU A CA 1
ATOM 819 C C . LEU A 1 101 ? 6.211 -0.202 -4.030 1.00 92.38 101 LEU A C 1
ATOM 821 O O . LEU A 1 101 ? 7.092 0.625 -3.827 1.00 92.38 101 LEU A O 1
ATOM 825 N N . GLY A 1 102 ? 6.440 -1.356 -4.666 1.00 90.81 102 GLY A N 1
ATOM 826 C CA . GLY A 1 102 ? 7.755 -1.728 -5.190 1.00 90.81 102 GLY A CA 1
ATOM 827 C C . GLY A 1 102 ? 8.231 -0.861 -6.360 1.00 90.81 102 GLY A C 1
ATOM 828 O O . GLY A 1 102 ? 9.405 -0.923 -6.704 1.00 90.81 102 GLY A O 1
ATOM 829 N N . LEU A 1 103 ? 7.342 -0.065 -6.966 1.00 91.62 103 LEU A N 1
ATOM 830 C CA . LEU A 1 103 ? 7.698 0.887 -8.021 1.00 91.62 103 LEU A CA 1
ATOM 831 C C . LEU A 1 103 ? 8.195 2.225 -7.462 1.00 91.62 103 LEU A C 1
ATOM 833 O O . LEU A 1 103 ? 8.831 2.969 -8.196 1.00 91.62 103 LEU A O 1
ATOM 837 N N . ILE A 1 104 ? 7.917 2.531 -6.189 1.00 92.31 104 ILE A N 1
ATOM 838 C CA . ILE A 1 104 ? 8.332 3.788 -5.562 1.00 92.31 104 ILE A CA 1
ATOM 839 C C . ILE A 1 104 ? 9.825 3.705 -5.252 1.00 92.31 104 ILE A C 1
ATOM 841 O O . ILE A 1 104 ? 10.217 3.008 -4.315 1.00 92.31 104 ILE A O 1
ATOM 845 N N . GLU A 1 105 ? 10.650 4.431 -6.007 1.00 90.38 105 GLU A N 1
ATOM 846 C CA . GLU A 1 105 ? 12.113 4.443 -5.828 1.00 90.38 105 GLU A CA 1
ATOM 847 C C . GLU A 1 105 ? 12.538 5.131 -4.518 1.00 90.38 105 GLU A C 1
ATOM 849 O O . GLU A 1 105 ? 13.566 4.794 -3.937 1.00 90.38 105 GLU A O 1
ATOM 854 N N . ASN A 1 106 ? 11.740 6.083 -4.023 1.00 91.38 106 ASN A N 1
ATOM 855 C CA . ASN A 1 106 ? 12.017 6.782 -2.770 1.00 91.38 106 ASN A CA 1
ATOM 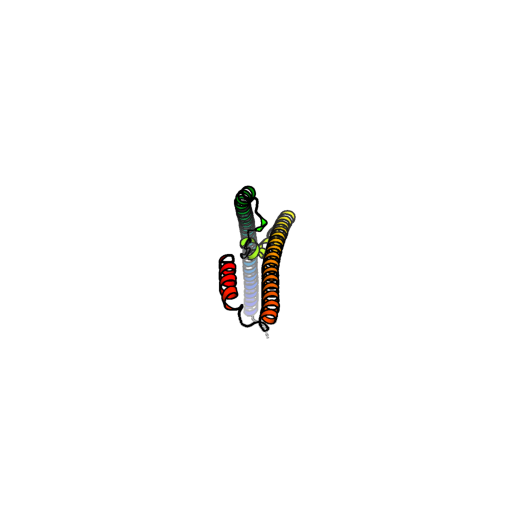856 C C . ASN A 1 106 ? 11.656 5.909 -1.550 1.00 91.38 106 ASN A C 1
ATOM 858 O O . ASN A 1 106 ? 10.486 5.772 -1.181 1.00 91.38 106 ASN A O 1
ATOM 862 N N . ASP A 1 107 ? 12.685 5.357 -0.903 1.00 93.94 107 ASP A N 1
ATOM 863 C CA . ASP A 1 107 ? 12.567 4.495 0.278 1.00 93.94 107 ASP A CA 1
ATOM 864 C C . ASP A 1 107 ? 11.875 5.173 1.467 1.00 93.94 107 ASP A C 1
ATOM 866 O O . ASP A 1 107 ? 11.077 4.538 2.158 1.00 93.94 107 ASP A O 1
ATOM 870 N N . GLU A 1 108 ? 12.146 6.459 1.696 1.00 93.88 108 GLU A N 1
ATOM 871 C CA . GLU A 1 108 ? 11.555 7.226 2.794 1.00 93.88 108 GLU A CA 1
ATOM 872 C C . GLU A 1 108 ? 10.048 7.406 2.586 1.00 93.88 108 GLU A C 1
ATOM 874 O O . GLU A 1 108 ? 9.256 7.106 3.479 1.00 93.88 108 GLU A O 1
ATOM 879 N N . LEU A 1 109 ? 9.633 7.816 1.384 1.00 88.94 109 LEU A N 1
ATOM 880 C CA . LEU A 1 109 ? 8.220 7.946 1.027 1.00 88.94 109 LEU A CA 1
ATOM 881 C C . LEU A 1 109 ? 7.496 6.604 1.158 1.00 88.94 109 LEU A C 1
ATOM 883 O O . LEU A 1 109 ? 6.416 6.532 1.746 1.00 88.94 109 LEU A O 1
ATOM 887 N N . ARG A 1 110 ? 8.103 5.530 0.646 1.00 93.62 110 ARG A N 1
ATOM 888 C CA . ARG A 1 110 ? 7.550 4.176 0.740 1.00 93.62 110 ARG A CA 1
ATOM 889 C C . ARG A 1 110 ? 7.374 3.746 2.198 1.00 93.62 110 ARG A C 1
ATOM 891 O O . ARG A 1 110 ? 6.317 3.228 2.556 1.00 93.62 110 ARG A O 1
ATOM 898 N N . ASN A 1 111 ? 8.367 4.011 3.047 1.00 93.44 111 ASN A N 1
ATOM 899 C CA . ASN A 1 111 ? 8.295 3.731 4.478 1.00 93.44 111 ASN A CA 1
ATOM 900 C C . ASN A 1 111 ? 7.207 4.563 5.177 1.00 93.44 111 ASN A C 1
ATOM 902 O O . ASN A 1 111 ? 6.438 4.025 5.970 1.00 93.44 111 ASN A O 1
ATOM 906 N N . ASN A 1 112 ? 7.086 5.849 4.843 1.00 89.00 112 ASN A N 1
ATOM 907 C CA . ASN A 1 112 ? 6.061 6.731 5.403 1.00 89.00 112 ASN A CA 1
ATOM 908 C C . ASN A 1 112 ? 4.646 6.256 5.055 1.00 89.00 112 ASN A C 1
ATOM 910 O O . ASN A 1 112 ? 3.782 6.231 5.931 1.00 89.00 112 ASN A O 1
ATOM 914 N N . ILE A 1 113 ? 4.421 5.808 3.814 1.00 88.62 113 ILE A N 1
ATOM 915 C CA . ILE A 1 113 ? 3.145 5.217 3.390 1.00 88.62 113 ILE A CA 1
ATOM 916 C C . ILE A 1 113 ? 2.842 3.966 4.227 1.00 88.62 113 ILE A C 1
ATOM 918 O O . ILE A 1 113 ? 1.788 3.888 4.857 1.00 88.62 113 ILE A O 1
ATOM 922 N N . ILE A 1 114 ? 3.770 3.005 4.292 1.00 92.00 114 ILE A N 1
ATOM 923 C CA . ILE A 1 114 ? 3.573 1.758 5.052 1.00 92.00 114 ILE A CA 1
ATOM 924 C C . ILE A 1 114 ? 3.303 2.057 6.532 1.00 92.00 114 ILE A C 1
ATOM 926 O O . ILE A 1 114 ? 2.384 1.487 7.125 1.00 92.00 114 ILE A O 1
ATOM 930 N N . SER A 1 115 ? 4.080 2.965 7.123 1.00 88.62 115 SER A N 1
ATOM 931 C CA . SER A 1 115 ? 3.951 3.366 8.523 1.00 88.62 115 SER A CA 1
ATOM 932 C C . SER A 1 115 ? 2.589 3.998 8.805 1.00 88.62 115 SER A C 1
ATOM 934 O O . SER A 1 115 ? 1.917 3.583 9.750 1.00 88.62 115 SER A O 1
ATOM 936 N N . PHE A 1 116 ? 2.132 4.921 7.952 1.00 87.44 116 PHE A N 1
ATOM 937 C CA . PHE A 1 116 ? 0.809 5.533 8.068 1.00 87.44 116 PHE A CA 1
ATOM 938 C C . PHE A 1 116 ? -0.301 4.474 8.093 1.00 87.44 116 PHE A C 1
ATOM 940 O O . PHE A 1 116 ? -1.080 4.424 9.044 1.00 87.44 116 PHE A O 1
ATOM 947 N N . TYR A 1 117 ? -0.345 3.579 7.099 1.00 88.38 117 TYR A N 1
ATOM 948 C CA . TYR A 1 117 ? -1.397 2.557 7.027 1.00 88.38 117 TYR A CA 1
ATOM 949 C C . TYR A 1 117 ? -1.303 1.533 8.160 1.00 88.38 117 TYR A C 1
ATOM 951 O O . TYR A 1 117 ? -2.331 1.049 8.631 1.00 88.38 117 TYR A O 1
ATOM 959 N N . THR A 1 118 ? -0.095 1.218 8.634 1.00 89.50 118 THR A N 1
ATOM 960 C CA . THR A 1 118 ? 0.102 0.336 9.794 1.00 89.50 118 THR A CA 1
ATOM 961 C C . THR A 1 118 ? -0.481 0.960 11.058 1.00 89.50 118 THR A C 1
ATOM 963 O O . THR A 1 118 ? -1.250 0.314 11.769 1.00 89.50 118 THR A O 1
ATOM 966 N N . GLN A 1 119 ? -0.171 2.233 11.316 1.00 82.88 119 GLN A N 1
ATOM 967 C CA . GLN A 1 119 ? -0.691 2.961 12.473 1.00 82.88 119 GLN A CA 1
ATOM 968 C C . GLN A 1 119 ? -2.211 3.143 12.388 1.00 82.88 119 GLN A C 1
ATOM 970 O O . GLN A 1 119 ? -2.918 2.889 13.362 1.00 82.88 119 GLN A O 1
ATOM 975 N N . ALA A 1 120 ? -2.728 3.519 11.216 1.00 81.69 120 ALA A N 1
ATOM 976 C CA . ALA A 1 120 ? -4.155 3.730 11.008 1.00 81.69 120 ALA A CA 1
ATOM 977 C C . ALA A 1 120 ? -4.966 2.435 11.199 1.00 81.69 120 ALA A C 1
ATOM 979 O O . ALA A 1 120 ? -5.998 2.444 11.872 1.00 81.69 120 ALA A O 1
ATOM 980 N N . LYS A 1 121 ? -4.473 1.300 10.682 1.00 86.06 121 LYS A N 1
ATOM 981 C CA . LYS A 1 121 ? -5.087 -0.016 10.918 1.00 86.06 121 LYS A CA 1
ATOM 982 C C . LYS A 1 121 ? -5.022 -0.423 12.387 1.00 86.06 121 LYS A C 1
ATOM 984 O O . LYS A 1 121 ? -6.039 -0.839 12.929 1.00 86.06 121 LYS A O 1
ATOM 989 N N . GLY A 1 122 ? -3.881 -0.224 13.051 1.00 79.88 122 GLY A N 1
ATOM 990 C CA . GLY A 1 122 ? -3.751 -0.497 14.485 1.00 79.88 122 GLY A CA 1
ATOM 991 C C . GLY A 1 122 ? -4.744 0.302 15.337 1.00 79.88 122 GLY A C 1
ATOM 992 O O . GLY A 1 122 ? -5.327 -0.233 16.284 1.00 79.88 122 GLY A O 1
ATOM 993 N N . LEU A 1 123 ? -5.004 1.561 14.971 1.00 73.75 123 LEU A N 1
ATOM 994 C CA . LEU A 1 123 ? -6.023 2.383 15.623 1.00 73.75 123 LEU A CA 1
ATOM 995 C C . LEU A 1 123 ? -7.436 1.823 15.397 1.00 73.75 123 LEU A C 1
ATOM 997 O O . LEU A 1 123 ? -8.193 1.669 16.355 1.00 73.75 123 LEU A O 1
ATOM 1001 N N . ILE A 1 124 ? -7.778 1.478 14.153 1.00 78.88 124 ILE A N 1
ATOM 1002 C CA . ILE A 1 124 ? -9.063 0.854 13.798 1.00 78.88 124 ILE A CA 1
ATOM 1003 C C . ILE A 1 124 ? -9.278 -0.454 14.567 1.00 78.88 124 ILE A C 1
ATOM 1005 O O . ILE A 1 124 ? -10.355 -0.668 15.125 1.00 78.88 124 ILE A O 1
ATOM 1009 N N . ASP A 1 125 ? -8.261 -1.308 14.646 1.00 80.19 125 ASP A N 1
ATOM 1010 C CA . ASP A 1 125 ? -8.340 -2.583 15.357 1.00 80.19 125 ASP A CA 1
ATOM 1011 C C . ASP A 1 125 ? -8.506 -2.385 16.868 1.00 80.19 125 ASP A C 1
ATOM 1013 O O . ASP A 1 125 ? -9.281 -3.103 17.508 1.00 80.19 125 ASP A O 1
ATOM 1017 N N . THR A 1 126 ? -7.854 -1.368 17.436 1.00 72.38 126 THR A N 1
ATOM 1018 C CA . THR A 1 126 ? -8.045 -0.982 18.841 1.00 72.38 126 THR A CA 1
ATOM 1019 C C . THR A 1 126 ? -9.484 -0.531 19.093 1.00 72.38 126 THR A C 1
ATOM 1021 O O . THR A 1 126 ? -10.119 -0.997 20.040 1.00 72.38 126 THR A O 1
ATOM 1024 N N . LEU A 1 127 ? -10.040 0.323 18.225 1.00 72.38 127 LEU A N 1
ATOM 1025 C CA . LEU A 1 127 ? -11.430 0.777 18.327 1.00 72.38 127 LEU A CA 1
ATOM 1026 C C . LEU A 1 127 ? -12.417 -0.387 18.203 1.00 72.38 127 LEU A C 1
ATOM 1028 O O . LEU A 1 127 ? -13.317 -0.516 19.028 1.00 72.38 127 LEU A O 1
ATOM 1032 N N . ARG A 1 128 ? -12.217 -1.277 17.226 1.00 74.81 128 ARG A N 1
ATOM 1033 C CA . ARG A 1 128 ? -13.055 -2.468 17.033 1.00 74.81 128 ARG A CA 1
ATOM 1034 C C . ARG A 1 128 ? -13.013 -3.391 18.251 1.00 74.81 128 ARG A C 1
ATOM 1036 O O . ARG A 1 128 ? -14.053 -3.890 18.679 1.00 74.81 128 ARG A O 1
ATOM 1043 N N . THR A 1 129 ? -11.827 -3.598 18.821 1.00 73.44 129 THR A N 1
ATOM 1044 C CA . THR A 1 129 ? -11.648 -4.421 20.024 1.00 73.44 129 THR A CA 1
ATOM 1045 C C . THR A 1 129 ? -12.361 -3.798 21.220 1.00 73.44 129 THR A C 1
ATOM 1047 O O . THR A 1 129 ? -13.090 -4.497 21.919 1.00 73.44 129 THR A O 1
ATOM 1050 N N . ASN A 1 130 ? -12.229 -2.484 21.417 1.00 67.56 130 ASN A N 1
ATOM 1051 C CA . ASN A 1 130 ? -12.916 -1.771 22.492 1.00 67.56 130 ASN A CA 1
ATOM 1052 C C . ASN A 1 130 ? -14.442 -1.836 22.351 1.00 67.56 130 ASN A C 1
ATOM 1054 O O . ASN A 1 130 ? -15.117 -2.150 23.328 1.00 67.56 130 ASN A O 1
ATOM 1058 N N . THR A 1 131 ? -14.991 -1.602 21.154 1.00 69.56 131 THR A N 1
ATOM 1059 C CA . THR A 1 131 ? -16.439 -1.721 20.911 1.00 69.56 131 THR A CA 1
ATOM 1060 C C . THR A 1 131 ? -16.928 -3.138 21.212 1.00 69.56 131 THR A C 1
ATOM 1062 O O . THR A 1 131 ? -17.903 -3.306 21.938 1.00 69.56 131 THR A O 1
ATOM 1065 N N . LYS A 1 132 ? -16.203 -4.168 20.755 1.00 76.00 132 LYS A N 1
ATOM 1066 C CA . LYS A 1 132 ? -16.550 -5.566 21.045 1.00 76.00 132 LYS A CA 1
ATOM 1067 C C . LYS A 1 132 ? -16.545 -5.867 22.548 1.00 76.00 132 LYS A C 1
ATOM 1069 O O . LYS A 1 132 ? -17.468 -6.506 23.041 1.00 76.00 132 LYS A O 1
ATOM 1074 N N . LEU A 1 133 ? -15.540 -5.386 23.284 1.00 68.75 133 LEU A N 1
ATOM 1075 C CA . LEU A 1 133 ? -15.470 -5.554 24.739 1.00 68.75 133 LEU A CA 1
ATOM 1076 C C . LEU A 1 133 ? -16.632 -4.853 25.452 1.00 68.75 133 LEU A C 1
ATOM 1078 O O . LEU A 1 133 ? -17.199 -5.412 26.389 1.00 68.75 133 LEU A O 1
ATOM 1082 N N . LEU A 1 134 ? -17.008 -3.649 25.014 1.00 67.94 134 LEU A N 1
ATOM 1083 C CA . LEU A 1 134 ? -18.168 -2.938 25.555 1.00 67.94 134 LEU A CA 1
ATOM 1084 C C . LEU A 1 134 ? -19.470 -3.706 25.299 1.00 67.94 134 LEU A C 1
ATOM 1086 O O . LEU A 1 134 ? -20.292 -3.817 26.211 1.00 67.94 134 LEU A O 1
ATOM 1090 N N . ASP A 1 135 ? -19.640 -4.275 24.108 1.00 72.81 135 ASP A N 1
ATOM 1091 C CA . ASP A 1 135 ? -20.800 -5.105 23.776 1.00 72.81 135 ASP A CA 1
ATOM 1092 C C . ASP A 1 135 ? -20.840 -6.384 24.625 1.00 72.81 135 ASP A C 1
ATOM 1094 O O . ASP A 1 135 ? -21.879 -6.715 25.204 1.00 72.81 135 ASP A O 1
ATOM 1098 N N . ASP A 1 136 ? -19.707 -7.070 24.789 1.00 72.38 136 ASP A N 1
ATOM 1099 C CA . ASP A 1 136 ? -19.587 -8.264 25.633 1.00 72.38 136 ASP A CA 1
ATOM 1100 C C . ASP A 1 136 ? -19.886 -7.952 27.112 1.00 72.38 136 ASP A C 1
ATOM 1102 O O . ASP A 1 136 ? -20.575 -8.724 27.791 1.00 72.38 136 ASP A O 1
ATOM 1106 N N . LEU A 1 137 ? -19.437 -6.796 27.616 1.00 66.00 137 LEU A N 1
ATOM 1107 C CA . LEU A 1 137 ? -19.743 -6.318 28.968 1.00 66.00 137 LEU A CA 1
ATOM 1108 C C . LEU A 1 137 ? -21.230 -5.980 29.136 1.00 66.00 137 LEU A C 1
ATOM 1110 O O . LEU A 1 137 ? -21.837 -6.390 30.132 1.00 66.00 137 LEU A O 1
ATOM 1114 N N . LYS A 1 138 ? -21.845 -5.282 28.172 1.00 67.88 138 LYS A N 1
ATOM 1115 C CA . LYS A 1 138 ? -23.294 -4.996 28.160 1.00 67.88 138 LYS A CA 1
ATOM 1116 C C . LYS A 1 138 ? -24.109 -6.295 28.148 1.00 67.88 138 LYS A C 1
ATOM 1118 O O . LYS A 1 138 ? -25.050 -6.458 28.927 1.00 67.88 138 LYS A O 1
ATOM 1123 N N . ASN A 1 139 ? -23.703 -7.271 27.341 1.00 73.25 139 ASN A N 1
ATOM 1124 C CA . ASN A 1 139 ? -24.352 -8.579 27.275 1.00 73.25 139 ASN A CA 1
ATOM 1125 C C . ASN A 1 139 ? -24.195 -9.366 28.587 1.00 73.25 139 ASN A C 1
ATOM 1127 O O . ASN A 1 139 ? -25.181 -9.899 29.105 1.00 73.25 139 ASN A O 1
ATOM 1131 N N . SER A 1 140 ? -22.998 -9.380 29.175 1.00 67.19 140 SER A N 1
ATOM 1132 C CA . SER A 1 140 ? -22.703 -10.095 30.426 1.00 67.19 140 SER A CA 1
ATOM 1133 C C . SER A 1 140 ? -23.427 -9.494 31.634 1.00 67.19 140 SER A C 1
ATOM 1135 O O . SER A 1 140 ? -24.022 -10.221 32.430 1.00 67.19 140 SER A O 1
ATOM 1137 N N . THR A 1 141 ? -23.454 -8.165 31.753 1.00 60.59 141 THR A N 1
ATOM 1138 C CA . THR A 1 141 ? -24.211 -7.464 32.806 1.00 60.59 141 THR A CA 1
ATOM 1139 C C . THR A 1 141 ? -25.713 -7.699 32.672 1.00 60.59 141 THR A C 1
ATOM 1141 O O . THR A 1 141 ? -26.373 -7.986 33.674 1.00 60.59 141 THR A O 1
ATOM 1144 N N . SER A 1 142 ? -26.251 -7.700 31.446 1.00 62.25 142 SER A N 1
ATOM 1145 C CA . SER A 1 142 ? -27.652 -8.067 31.204 1.00 62.25 142 SER A CA 1
ATOM 1146 C C . SER A 1 142 ? -27.955 -9.510 31.630 1.00 62.25 142 SER A C 1
ATOM 1148 O O . SER A 1 142 ? -29.025 -9.791 32.172 1.00 62.25 142 SER A O 1
ATOM 1150 N N . HIS A 1 143 ? -27.007 -10.434 31.439 1.00 61.47 143 HIS A N 1
ATOM 1151 C CA . HIS A 1 143 ? -27.155 -11.830 31.836 1.00 61.47 143 HIS A CA 1
ATOM 1152 C C . HIS A 1 143 ? -27.131 -11.995 33.361 1.00 61.47 143 HIS A C 1
ATOM 1154 O O . HIS A 1 143 ? -27.974 -12.703 33.910 1.00 61.47 143 HIS A O 1
ATOM 1160 N N . LEU A 1 144 ? -26.227 -11.301 34.058 1.00 63.75 144 LEU A N 1
ATOM 1161 C CA . LEU A 1 144 ? -26.159 -11.310 35.524 1.00 63.75 144 LEU A CA 1
ATOM 1162 C C . LEU A 1 144 ? -27.403 -10.672 36.152 1.00 63.75 144 LEU A C 1
ATOM 1164 O O . LEU A 1 144 ? -27.959 -11.219 37.103 1.00 63.75 144 LEU A O 1
ATOM 1168 N N . GLN A 1 145 ? -27.910 -9.570 35.588 1.00 63.69 145 GLN A N 1
ATOM 1169 C CA . GLN A 1 145 ? -29.191 -8.995 36.009 1.00 63.69 145 GLN A CA 1
ATOM 1170 C C . GLN A 1 145 ? -30.347 -9.982 35.809 1.00 63.69 145 GLN A C 1
ATOM 1172 O O . GLN A 1 145 ? -31.142 -10.185 36.729 1.00 63.69 145 GLN A O 1
ATOM 1177 N N . LYS A 1 146 ? -30.418 -10.659 34.654 1.00 62.78 146 LYS A N 1
ATOM 1178 C CA . LYS A 1 146 ? -31.423 -11.705 34.398 1.00 62.78 146 LYS A CA 1
ATOM 1179 C C . LYS A 1 146 ? -31.304 -12.866 35.391 1.00 62.78 146 LYS A C 1
ATOM 1181 O O . LYS A 1 146 ? -32.321 -13.299 35.925 1.00 62.78 146 LYS A O 1
ATOM 1186 N N . GLN A 1 147 ? -30.093 -13.339 35.692 1.00 64.25 147 GLN A N 1
ATOM 1187 C CA . GLN A 1 147 ? -29.861 -14.408 36.670 1.00 64.25 147 GLN A CA 1
ATOM 1188 C C . GLN A 1 147 ? -30.255 -13.999 38.091 1.00 64.25 147 GLN A C 1
ATOM 1190 O O . GLN A 1 147 ? -30.923 -14.773 38.774 1.00 64.25 147 GLN A O 1
ATOM 1195 N N . ASN A 1 148 ? -29.920 -12.779 38.517 1.00 64.44 148 ASN A N 1
ATOM 1196 C CA . ASN A 1 148 ? -30.295 -12.260 39.833 1.00 64.44 148 ASN A CA 1
ATOM 1197 C C . ASN A 1 148 ? -31.814 -12.118 39.977 1.00 64.44 148 ASN A C 1
ATOM 1199 O O . ASN A 1 148 ? -32.366 -12.489 41.010 1.00 64.44 148 ASN A O 1
ATOM 1203 N N . ILE A 1 149 ? -32.509 -11.662 38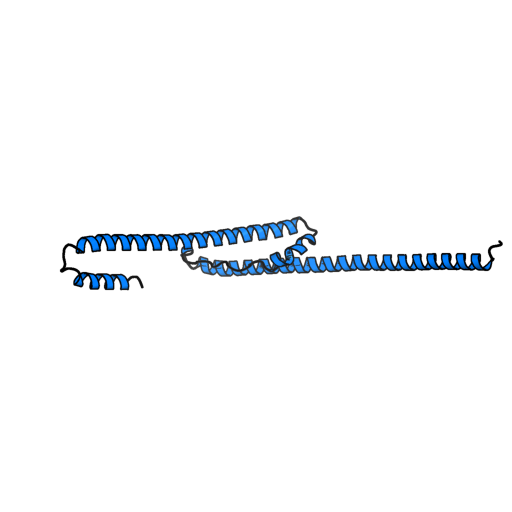.930 1.00 61.53 149 ILE A N 1
ATOM 1204 C CA . ILE A 1 149 ? -33.977 -11.609 38.913 1.00 61.53 149 ILE A CA 1
ATOM 1205 C C . ILE A 1 149 ? -34.566 -13.023 38.980 1.00 61.53 149 ILE A C 1
ATOM 1207 O O . ILE A 1 149 ? -35.490 -13.260 39.751 1.00 61.53 149 ILE A O 1
ATOM 1211 N N . VAL A 1 150 ? -34.027 -13.986 38.226 1.00 61.72 150 VAL A N 1
ATOM 1212 C CA . VAL A 1 150 ? -34.489 -15.385 38.265 1.00 61.72 150 VAL A CA 1
ATOM 1213 C C . VAL A 1 150 ? -34.250 -16.022 39.638 1.00 61.72 150 VAL A C 1
ATOM 1215 O O . VAL A 1 150 ? -35.119 -16.739 40.130 1.00 61.72 150 VAL A O 1
ATOM 1218 N N . LEU A 1 151 ? -33.112 -15.752 40.282 1.00 59.94 151 LEU A N 1
ATOM 1219 C CA . LEU A 1 151 ? -32.804 -16.228 41.633 1.00 59.94 151 LEU A CA 1
ATOM 1220 C C . LEU A 1 151 ? -33.731 -15.604 42.679 1.00 59.94 151 LEU A C 1
ATOM 1222 O O . LEU A 1 151 ? -34.304 -16.337 43.483 1.00 59.94 151 LEU A O 1
ATOM 1226 N N . ALA A 1 152 ? -33.945 -14.288 42.619 1.00 57.25 152 ALA A N 1
ATOM 1227 C CA . ALA A 1 152 ? -34.883 -13.591 43.492 1.00 57.25 152 ALA A CA 1
ATOM 1228 C C . ALA A 1 152 ? -36.318 -14.114 43.305 1.00 57.25 152 ALA A C 1
ATOM 1230 O O . ALA A 1 152 ? -37.013 -14.381 44.282 1.00 57.25 152 ALA A O 1
ATOM 1231 N N . LEU A 1 153 ? -36.747 -14.345 42.058 1.00 54.12 153 LEU A N 1
ATOM 1232 C CA . LEU A 1 153 ? -38.046 -14.947 41.755 1.00 54.12 153 LEU A CA 1
ATOM 1233 C C . LEU A 1 153 ? -38.145 -16.385 42.276 1.00 54.12 153 LEU A C 1
ATOM 1235 O O . LEU A 1 153 ? -39.180 -16.746 42.824 1.00 54.12 153 LEU A O 1
ATOM 1239 N N . ARG A 1 154 ? -37.092 -17.205 42.161 1.00 59.34 154 ARG A N 1
ATOM 1240 C CA . ARG A 1 154 ? -37.080 -18.574 42.706 1.00 59.34 154 ARG A CA 1
ATOM 1241 C C . ARG A 1 154 ? -37.170 -18.591 44.230 1.00 59.34 154 ARG A C 1
ATOM 1243 O O . ARG A 1 154 ? -37.995 -19.332 44.750 1.00 59.34 154 ARG A O 1
ATOM 1250 N N . GLN A 1 155 ? -36.376 -17.769 44.919 1.00 60.62 155 GLN A N 1
ATOM 1251 C CA . GLN A 1 155 ? -36.416 -17.636 46.383 1.00 60.62 155 GLN A CA 1
ATOM 1252 C C . GLN A 1 155 ? -37.788 -17.157 46.868 1.00 60.62 155 GLN A C 1
ATOM 1254 O O . GLN A 1 155 ? -38.329 -17.661 47.852 1.00 60.62 155 GLN A O 1
ATOM 1259 N N . TYR A 1 156 ? -38.383 -16.216 46.142 1.00 50.66 156 TYR A N 1
ATOM 1260 C CA . TYR A 1 156 ? -39.705 -15.700 46.457 1.00 50.66 156 TYR A CA 1
ATOM 1261 C C . TYR A 1 156 ? -40.815 -16.730 46.201 1.00 50.66 156 TYR A C 1
ATOM 1263 O O . TYR A 1 156 ? -41.681 -16.921 47.048 1.00 50.66 156 TYR A O 1
ATOM 1271 N N . LEU A 1 157 ? -40.764 -17.462 45.083 1.00 53.00 157 LEU A N 1
ATOM 1272 C CA . LEU A 1 157 ? -41.710 -18.542 44.783 1.00 53.00 157 LEU A CA 1
ATOM 1273 C C . LEU A 1 157 ? -41.597 -19.712 45.770 1.00 53.00 157 LEU A C 1
ATOM 1275 O O . LEU A 1 157 ? -42.619 -20.295 46.125 1.00 53.00 157 LEU A O 1
ATOM 1279 N N . SER A 1 158 ? -40.394 -20.039 46.255 1.00 57.59 158 SER A N 1
ATOM 1280 C CA . SER A 1 158 ? -40.235 -21.030 47.327 1.00 57.59 158 SER A CA 1
ATOM 1281 C C . SER A 1 158 ? -40.836 -20.567 48.654 1.00 57.59 158 SER A C 1
ATOM 1283 O O . SER A 1 158 ? -41.359 -21.402 49.376 1.00 57.59 15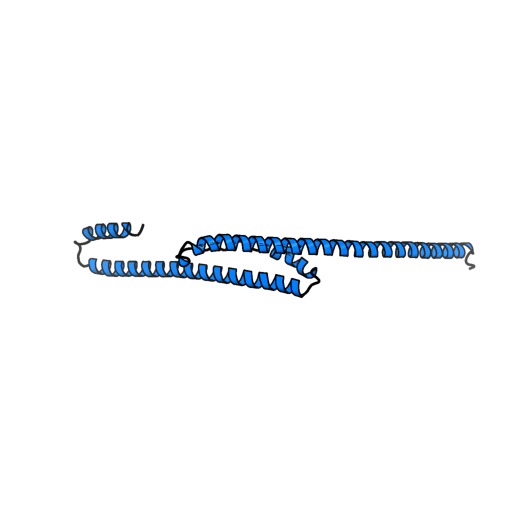8 SER A O 1
ATOM 1285 N N . ALA A 1 159 ? -40.828 -19.262 48.944 1.00 55.81 159 ALA A N 1
ATOM 1286 C CA . ALA A 1 159 ? -41.447 -18.697 50.146 1.00 55.81 159 ALA A CA 1
ATOM 1287 C C . ALA A 1 159 ? -42.984 -18.586 50.058 1.00 55.81 159 ALA A C 1
ATOM 1289 O O . ALA A 1 159 ? -43.649 -18.455 51.079 1.00 55.81 159 ALA A O 1
ATOM 1290 N N . ILE A 1 160 ? -43.559 -18.617 48.849 1.00 50.78 160 ILE A N 1
ATOM 1291 C CA . ILE A 1 160 ? -45.018 -18.563 48.619 1.00 50.78 160 ILE A CA 1
ATOM 1292 C C . ILE A 1 160 ? -45.653 -19.954 48.614 1.00 50.78 160 ILE A C 1
ATOM 1294 O O . ILE A 1 160 ? -46.838 -20.077 48.905 1.00 50.78 160 ILE A O 1
ATOM 1298 N N . LYS A 1 161 ? -44.881 -21.013 48.339 1.00 52.41 161 LYS A N 1
ATOM 1299 C CA . LYS A 1 161 ? -45.365 -22.402 48.409 1.00 52.41 161 LYS A CA 1
ATOM 1300 C C . LYS A 1 161 ? -45.915 -22.806 49.791 1.00 52.41 161 LYS A C 1
ATOM 1302 O O . LYS A 1 161 ? -46.578 -23.833 49.865 1.00 52.41 161 LYS A O 1
ATOM 1307 N N . ASP A 1 162 ? -45.681 -21.993 50.823 1.00 53.09 162 ASP A N 1
ATOM 1308 C CA . ASP A 1 162 ? -46.190 -22.167 52.188 1.00 53.09 162 ASP A CA 1
ATOM 1309 C C . ASP A 1 162 ? -47.459 -21.345 52.520 1.00 53.09 162 ASP A C 1
ATOM 1311 O O . ASP A 1 162 ? -47.992 -21.503 53.615 1.00 53.09 162 ASP A O 1
ATOM 1315 N N . ASP A 1 163 ? -47.976 -20.471 51.639 1.00 56.16 163 ASP A N 1
ATOM 1316 C CA . ASP A 1 163 ? -49.115 -19.596 51.990 1.00 56.16 163 ASP A CA 1
ATOM 1317 C C . ASP A 1 163 ? -49.957 -19.181 50.755 1.00 56.16 163 ASP A C 1
ATOM 1319 O O . ASP A 1 163 ? -49.638 -18.237 50.024 1.00 56.16 163 ASP A O 1
ATOM 1323 N N . ASP A 1 164 ? -51.060 -19.902 50.527 1.00 54.22 164 ASP A N 1
ATOM 1324 C CA . ASP A 1 164 ? -51.827 -19.999 49.265 1.00 54.22 164 ASP A CA 1
ATOM 1325 C C . ASP A 1 164 ? -52.661 -18.742 48.888 1.00 54.22 164 ASP A C 1
ATOM 1327 O O . ASP A 1 164 ? -53.307 -18.680 47.844 1.00 54.22 164 ASP A O 1
ATOM 1331 N N . ILE A 1 165 ? -52.658 -17.687 49.715 1.00 53.81 165 ILE A N 1
ATOM 1332 C CA . ILE A 1 165 ? -53.580 -16.534 49.578 1.00 53.81 165 ILE A CA 1
ATOM 1333 C C . ILE A 1 165 ? -52.935 -15.308 48.883 1.00 53.81 165 ILE A C 1
ATOM 1335 O O . ILE A 1 165 ? -53.633 -14.421 48.386 1.00 53.81 165 ILE A O 1
ATOM 1339 N N . LYS A 1 166 ? -51.600 -15.226 48.771 1.00 55.62 166 LYS A N 1
ATOM 1340 C CA . LYS A 1 166 ? -50.896 -13.992 48.329 1.00 55.62 166 LYS A CA 1
ATOM 1341 C C . LYS A 1 166 ? -50.699 -13.845 46.811 1.00 55.62 166 LYS A C 1
ATOM 1343 O O . LYS A 1 166 ? -50.295 -12.780 46.338 1.00 55.62 166 LYS A O 1
ATOM 1348 N N . THR A 1 167 ? -51.027 -14.866 46.029 1.00 53.69 167 THR A N 1
ATOM 1349 C CA . THR A 1 167 ? -50.671 -14.998 44.604 1.00 53.69 167 THR A CA 1
ATOM 1350 C C . THR A 1 167 ? -51.304 -13.919 43.702 1.00 53.69 167 THR A C 1
ATOM 1352 O O . THR A 1 167 ? -50.668 -13.427 42.767 1.00 53.69 167 THR A O 1
ATOM 1355 N N . THR A 1 168 ? -52.515 -13.450 44.023 1.00 51.69 168 THR A N 1
ATOM 1356 C CA . THR A 1 168 ? -53.274 -12.483 43.200 1.00 51.69 168 THR A CA 1
ATOM 1357 C C . THR A 1 168 ? -52.770 -11.037 43.320 1.00 51.69 168 THR A C 1
ATOM 1359 O O . THR A 1 168 ? -52.767 -10.292 42.339 1.00 51.69 168 THR A O 1
ATOM 1362 N N . GLN A 1 169 ? -52.273 -10.616 44.488 1.00 56.16 169 GLN A N 1
ATOM 1363 C CA . GLN A 1 169 ? -51.713 -9.263 44.661 1.00 56.16 169 GLN A CA 1
ATOM 1364 C C . GLN A 1 169 ? -50.336 -9.112 43.992 1.00 56.16 169 GLN A C 1
ATOM 1366 O O . GLN A 1 169 ? -49.944 -8.019 43.575 1.00 56.16 169 GLN A O 1
ATOM 1371 N N . ILE A 1 170 ? -49.615 -10.223 43.847 1.00 52.97 170 ILE A N 1
ATOM 1372 C CA . ILE A 1 170 ? -48.260 -10.277 43.295 1.00 52.97 170 ILE A CA 1
ATOM 1373 C C . ILE A 1 170 ? -48.275 -10.150 41.769 1.00 52.97 170 ILE A C 1
ATOM 1375 O O . ILE A 1 170 ? -47.451 -9.418 41.215 1.00 52.97 170 ILE A O 1
ATOM 1379 N N . TYR A 1 171 ? -49.249 -10.766 41.090 1.00 51.50 171 TYR A N 1
ATOM 1380 C CA . TYR A 1 171 ? -49.419 -10.641 39.637 1.00 51.50 171 TYR A CA 1
ATOM 1381 C C . TYR A 1 171 ? -49.512 -9.168 39.194 1.00 51.50 171 TYR A C 1
ATOM 1383 O O . TYR A 1 171 ? -48.828 -8.742 38.261 1.00 51.50 171 TYR A O 1
ATOM 1391 N N . ASN A 1 172 ? -50.252 -8.347 39.944 1.00 56.00 172 ASN A N 1
ATOM 1392 C CA . ASN A 1 172 ? -50.402 -6.916 39.663 1.00 56.00 172 ASN A CA 1
ATOM 1393 C C . ASN A 1 172 ? -49.113 -6.109 39.902 1.00 56.00 172 ASN A C 1
ATOM 1395 O O . ASN A 1 172 ? -48.849 -5.131 39.200 1.00 56.00 172 ASN A O 1
ATOM 1399 N N . LYS A 1 173 ? -48.274 -6.523 40.858 1.00 56.62 173 LYS A N 1
ATOM 1400 C CA . LYS A 1 173 ? -46.993 -5.860 41.149 1.00 56.62 173 LYS A CA 1
ATOM 1401 C C . LYS A 1 173 ? -45.943 -6.163 40.075 1.00 56.62 173 LYS A C 1
ATOM 1403 O O . LYS A 1 173 ? -45.223 -5.257 39.661 1.00 56.62 173 LYS A O 1
ATOM 1408 N N . ILE A 1 174 ? -45.916 -7.397 39.563 1.00 56.06 174 ILE A N 1
ATOM 1409 C CA . ILE A 1 174 ? -45.023 -7.815 38.469 1.00 56.06 174 ILE A CA 1
ATOM 1410 C C . ILE A 1 174 ? -45.374 -7.092 37.161 1.00 56.06 174 ILE A C 1
ATOM 1412 O O . ILE A 1 174 ? -44.476 -6.604 36.475 1.00 56.06 174 ILE A O 1
ATOM 1416 N N . GLN A 1 175 ? -46.663 -6.932 36.842 1.00 56.31 175 GLN A N 1
ATOM 1417 C CA . GLN A 1 175 ? -47.094 -6.154 35.669 1.00 56.31 175 GLN A CA 1
ATOM 1418 C C . GLN A 1 175 ? -46.668 -4.679 35.747 1.00 56.31 175 GLN A C 1
ATOM 1420 O O . GLN A 1 175 ? -46.343 -4.067 34.730 1.00 56.31 175 GLN A O 1
ATOM 1425 N N . LYS A 1 176 ? -46.597 -4.114 36.958 1.00 55.91 176 LYS A N 1
ATOM 1426 C CA . LYS A 1 176 ? -46.150 -2.733 37.179 1.00 55.91 176 LYS A CA 1
ATOM 1427 C C . LYS A 1 176 ? -44.645 -2.558 36.944 1.00 55.91 176 LYS A C 1
ATOM 1429 O O . LYS A 1 176 ? -44.245 -1.563 36.351 1.00 55.91 176 LYS A O 1
ATOM 1434 N N . VAL A 1 177 ? -43.830 -3.537 37.348 1.00 52.06 177 VAL A N 1
ATOM 1435 C CA . VAL A 1 177 ? -42.374 -3.538 37.109 1.00 52.06 177 VAL A CA 1
ATOM 1436 C C . VAL A 1 177 ? -42.066 -3.754 35.627 1.00 52.06 177 VAL A C 1
ATOM 1438 O O . VAL A 1 177 ? -41.242 -3.041 35.067 1.00 52.06 177 VAL A O 1
ATOM 1441 N N . LYS A 1 178 ? -42.787 -4.654 34.947 1.00 46.59 178 LYS A N 1
ATOM 1442 C CA . LYS A 1 178 ? -42.609 -4.911 33.507 1.00 46.59 178 LYS A CA 1
ATOM 1443 C C . LYS A 1 178 ? -42.806 -3.651 32.644 1.00 46.59 178 LYS A C 1
ATOM 1445 O O . LYS A 1 178 ? -42.179 -3.536 31.602 1.00 46.59 178 LYS A O 1
ATOM 1450 N N . LYS A 1 179 ? -43.614 -2.688 33.101 1.00 49.47 179 LYS A N 1
ATOM 1451 C CA . LYS A 1 179 ? -43.898 -1.410 32.420 1.00 49.47 179 LYS A CA 1
ATOM 1452 C C . LYS A 1 179 ? -42.816 -0.327 32.600 1.00 49.47 179 LYS A C 1
ATOM 1454 O O . LYS A 1 179 ? -42.973 0.759 32.066 1.00 49.47 179 LYS A O 1
ATOM 1459 N N . HIS A 1 180 ? -41.776 -0.574 33.400 1.00 45.00 180 HIS A N 1
ATOM 1460 C CA . HIS A 1 180 ? -40.617 0.324 33.561 1.00 45.00 180 HIS A CA 1
ATOM 1461 C C . HIS A 1 180 ? -39.371 -0.159 32.803 1.00 45.00 180 HIS A C 1
ATOM 1463 O O . HIS A 1 180 ? -38.361 0.535 32.796 1.00 45.00 180 HIS A O 1
ATOM 1469 N N . PHE A 1 181 ? -39.434 -1.343 32.185 1.00 45.31 181 PHE A N 1
ATOM 1470 C CA . PHE A 1 181 ? -38.315 -1.967 31.471 1.00 45.31 181 PHE A CA 1
ATOM 1471 C C . PHE A 1 181 ? -38.553 -2.109 29.953 1.00 45.31 181 PHE A C 1
ATOM 1473 O O . PHE A 1 181 ? -37.715 -2.697 29.275 1.00 45.31 181 PHE A O 1
ATOM 1480 N N . TYR A 1 182 ? -39.669 -1.583 29.434 1.00 38.22 182 TYR A N 1
ATOM 1481 C CA . TYR A 1 182 ? -39.953 -1.413 28.003 1.00 38.22 182 TYR A CA 1
ATOM 1482 C C . TYR A 1 182 ? -40.294 0.045 27.725 1.00 38.22 182 TYR A C 1
ATOM 1484 O O . TYR A 1 182 ? -41.066 0.604 28.540 1.00 38.22 182 TYR A O 1
#

pLDDT: mean 74.46, std 15.43, range [38.22, 94.06]

Sequence (182 aa):
MTISSDIIITAIASLSSAIIGGIIAFTGSWIATKKQINAKNKDNKEIETRFIRSIFIEIESVYSRYQELSHIIQNKYDFLDYSIYVNEDYFPVYHNNIGYLGLIENDELRNNIISFYTQAKGLIDTLRTNTKLLDDLKNSTSHLQKQNIVLALRQYLSAIKDDDIKTTQIYNKIQKVKKHFY

Secondary structure (DSSP, 8-state):
-PPPHHHHHHHHHHHHHHHHHHHHHHHHHHHHHHHHHHHHHHHHHHHHHHHHHHHHHHHHHHHHHHHHHHHHHHT-S-GGG------S-S-HHHHHTGGGGGG---HHHHHHHHHHHHHHHHHHHHHHHHHHHHHHHHHHHHHHHHHHHHHHHHHHHHHHTT-TTSHHHHHHHHHHHHTT--

Radius of gyration: 39.29 Å; chains: 1; bounding box: 89×58×110 Å

Foldseek 3Di:
DDDDPVVVVVVVVVVVVVVVVVVVVVVVVVVVVVVVVVVVLVVLVVVLVVLVVVLVVLVVVVVVVVVVVVVVPVVDPCPPPDLPDLDDDSCCSCVVPVVSLVSPPDPVVSVVSVVVVVVVVVVSVVSVVVSVVSVVVVVVVVVVVVVVVVVVVVVVVVVCVVPPPCVVVVVVVVVVVVVVVD